Protein AF-K1SZI1-F1 (afdb_monomer_lite)

Foldseek 3Di:
DVVVVVVVVVVCPVPVPDDDPDPPDVDDQDAADDPVLLVVLVVQLVPHDDPSNVVSVVVNCSNCVVVVVVVVVD

Organism: NCBI:txid408170

Radius of gyration: 20.26 Å; chains: 1; bounding box: 49×32×45 Å

InterPro domains:
  IPR013325 RNA polymerase sigma factor, region 2 [SSF88946] (16-74)

Sequence (74 aa):
MNALKKLLAKIKKLFLLNDVHYINGPETLPPPLSKKEEEKLLSDIRIGNGNDVEKARQALITHNLRLVVYIAKK

Structure (mmCIF, N/CA/C/O backbone):
data_AF-K1SZI1-F1
#
_entry.id   AF-K1SZI1-F1
#
loop_
_atom_site.group_PDB
_atom_site.id
_atom_site.type_symbol
_atom_site.label_atom_id
_atom_site.label_alt_id
_atom_site.label_comp_id
_atom_site.label_asym_id
_atom_site.label_entity_id
_atom_site.label_seq_id
_atom_site.pdbx_PDB_ins_code
_atom_site.Cartn_x
_atom_site.Cartn_y
_atom_site.Cartn_z
_atom_site.occupancy
_atom_site.B_iso_or_equiv
_atom_site.auth_seq_id
_atom_site.auth_comp_id
_atom_site.auth_asym_id
_atom_site.auth_atom_id
_atom_site.pdbx_PDB_model_num
ATOM 1 N N . MET A 1 1 ? 39.121 -4.244 -32.382 1.00 62.09 1 MET A N 1
ATOM 2 C CA . MET A 1 1 ? 38.806 -4.586 -30.970 1.00 62.09 1 MET A CA 1
ATOM 3 C C . MET A 1 1 ? 37.883 -3.583 -30.256 1.00 62.09 1 MET A C 1
ATOM 5 O O . MET A 1 1 ? 36.958 -4.021 -29.584 1.00 62.09 1 MET A O 1
ATOM 9 N N . ASN A 1 2 ? 38.060 -2.261 -30.406 1.00 78.06 2 ASN A N 1
ATOM 10 C CA . ASN A 1 2 ? 37.261 -1.258 -29.667 1.00 78.06 2 ASN A CA 1
ATOM 11 C C . ASN A 1 2 ? 35.803 -1.095 -30.134 1.00 78.06 2 ASN A C 1
ATOM 13 O O . ASN A 1 2 ? 34.926 -0.855 -29.308 1.00 78.06 2 ASN A O 1
ATOM 17 N N . ALA A 1 3 ? 35.52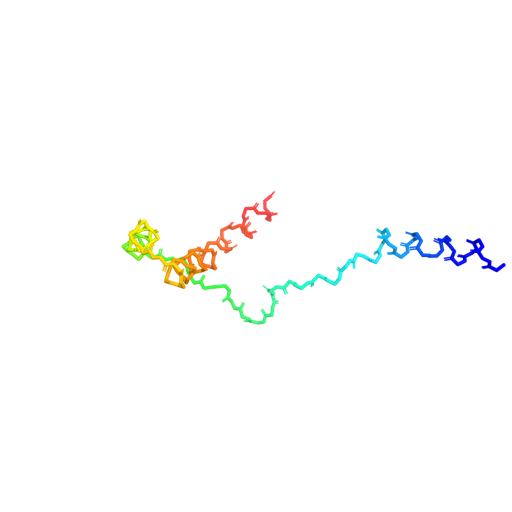5 -1.247 -31.432 1.00 87.56 3 ALA A N 1
ATOM 18 C CA . ALA A 1 3 ? 34.166 -1.126 -31.971 1.00 87.56 3 ALA A CA 1
ATOM 19 C C . ALA A 1 3 ? 33.245 -2.254 -31.477 1.00 87.56 3 ALA A C 1
ATOM 21 O O . ALA A 1 3 ? 32.140 -1.987 -31.013 1.00 87.56 3 ALA A O 1
ATOM 22 N N . LEU A 1 4 ? 33.744 -3.496 -31.474 1.00 90.00 4 LEU A N 1
ATOM 23 C CA . LEU A 1 4 ? 33.022 -4.656 -30.949 1.00 90.00 4 LEU A CA 1
ATOM 24 C C . LEU A 1 4 ? 32.718 -4.501 -29.452 1.00 90.00 4 LEU A C 1
ATOM 26 O O . LEU A 1 4 ? 31.587 -4.715 -29.031 1.00 90.00 4 LEU A O 1
ATOM 30 N N . LYS A 1 5 ? 33.692 -4.040 -28.654 1.00 86.62 5 LYS A N 1
ATOM 31 C CA . LYS A 1 5 ? 33.480 -3.751 -27.225 1.00 86.62 5 LYS A CA 1
ATOM 32 C C . LYS A 1 5 ? 32.417 -2.667 -27.000 1.00 86.62 5 LYS A C 1
ATOM 34 O O . LYS A 1 5 ? 31.574 -2.823 -26.123 1.00 86.62 5 LYS A O 1
ATOM 39 N N . LYS A 1 6 ? 32.412 -1.598 -27.808 1.00 88.19 6 LYS A N 1
ATOM 40 C CA . LYS A 1 6 ? 31.388 -0.536 -27.747 1.00 88.19 6 LYS A CA 1
ATOM 41 C C . LYS A 1 6 ? 29.997 -1.044 -28.132 1.00 88.19 6 LYS A C 1
ATOM 43 O O . LYS A 1 6 ? 29.020 -0.670 -27.487 1.00 88.19 6 LYS A O 1
ATOM 48 N N . LEU A 1 7 ? 29.909 -1.890 -29.157 1.00 90.94 7 LEU A N 1
ATOM 49 C CA . LEU A 1 7 ? 28.652 -2.501 -29.586 1.00 90.94 7 LEU A CA 1
ATOM 50 C C . LEU A 1 7 ? 28.091 -3.417 -28.493 1.00 90.94 7 LEU A C 1
ATOM 52 O O . LEU A 1 7 ? 26.938 -3.264 -28.101 1.00 90.94 7 LEU A O 1
ATOM 56 N N . LEU A 1 8 ? 28.934 -4.285 -27.928 1.00 89.44 8 LEU A N 1
ATOM 57 C CA . LEU A 1 8 ? 28.561 -5.156 -26.813 1.00 89.44 8 LEU A CA 1
ATOM 58 C C . LEU A 1 8 ? 28.106 -4.352 -25.590 1.00 89.44 8 LEU A C 1
ATOM 60 O O . LEU A 1 8 ? 27.097 -4.695 -24.988 1.00 89.44 8 LEU A O 1
ATOM 64 N N . ALA A 1 9 ? 28.782 -3.253 -25.247 1.00 85.62 9 ALA A N 1
ATOM 65 C CA . ALA A 1 9 ? 28.373 -2.392 -24.136 1.00 85.62 9 ALA A CA 1
ATOM 66 C C . ALA A 1 9 ? 26.997 -1.735 -24.361 1.00 85.62 9 ALA A C 1
ATOM 68 O O . ALA A 1 9 ? 26.200 -1.654 -23.428 1.00 85.62 9 ALA A O 1
ATOM 69 N N . LYS A 1 10 ? 26.687 -1.304 -25.593 1.00 86.81 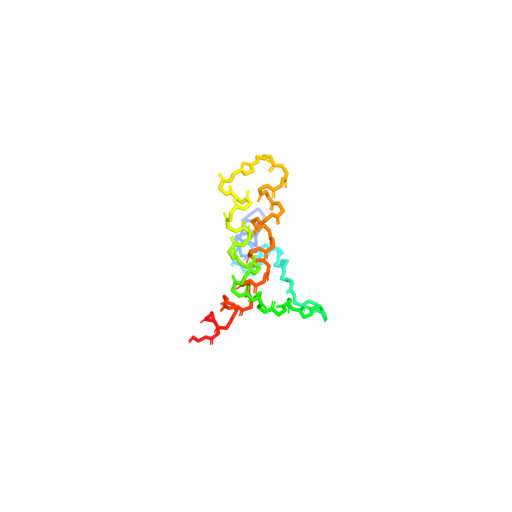10 LYS A N 1
ATOM 70 C CA . LYS A 1 10 ? 25.362 -0.762 -25.940 1.00 86.81 10 LYS A CA 1
ATOM 71 C C . LYS A 1 10 ? 24.268 -1.823 -25.851 1.00 86.81 10 LYS A C 1
ATOM 73 O O . LYS A 1 10 ? 23.213 -1.539 -25.299 1.00 86.81 10 LYS A O 1
ATOM 78 N N . ILE A 1 11 ? 24.538 -3.031 -26.346 1.00 87.06 11 ILE A N 1
ATOM 79 C CA . ILE A 1 11 ? 23.614 -4.169 -26.255 1.00 87.06 11 ILE A CA 1
ATOM 80 C C . ILE A 1 11 ? 23.371 -4.524 -24.785 1.00 87.06 11 ILE A C 1
ATOM 82 O O . ILE A 1 11 ? 22.222 -4.633 -24.375 1.00 87.06 11 ILE A O 1
ATOM 86 N N . LYS A 1 12 ? 24.423 -4.610 -23.958 1.00 83.56 12 LYS A N 1
ATOM 87 C CA . LYS A 1 12 ? 24.255 -4.834 -22.516 1.00 83.56 12 LYS A CA 1
ATOM 88 C C . LYS A 1 12 ? 23.405 -3.742 -21.873 1.00 83.56 12 LYS A C 1
ATOM 90 O O . LYS A 1 12 ? 22.450 -4.059 -21.195 1.00 83.56 12 LYS A O 1
ATOM 95 N N . LYS A 1 13 ? 23.666 -2.464 -22.143 1.00 79.50 13 LYS A N 1
ATOM 96 C CA . LYS A 1 13 ? 22.854 -1.377 -21.575 1.00 79.50 13 LYS A CA 1
ATOM 97 C C . LYS A 1 13 ? 21.381 -1.423 -22.012 1.00 79.50 13 LYS A C 1
ATOM 99 O O . LYS A 1 13 ? 20.519 -0.966 -21.272 1.00 79.50 13 LYS A O 1
ATOM 104 N N . LEU A 1 14 ? 21.105 -1.927 -23.215 1.00 81.50 14 LEU A N 1
ATOM 105 C CA . LEU A 1 14 ? 19.756 -1.988 -23.775 1.00 81.50 14 LEU A CA 1
ATOM 106 C C . LEU A 1 14 ? 18.964 -3.218 -23.300 1.00 81.50 14 LEU A C 1
ATOM 108 O O . LEU A 1 14 ? 17.755 -3.120 -23.134 1.00 81.50 14 LEU A O 1
ATOM 112 N N . PHE A 1 15 ? 19.634 -4.356 -23.084 1.00 76.31 15 PHE A N 1
ATOM 113 C CA . PHE A 1 15 ? 18.984 -5.646 -22.803 1.00 76.31 15 PHE A CA 1
ATOM 114 C C . PHE A 1 15 ? 19.302 -6.240 -21.424 1.00 76.31 15 PHE A C 1
ATOM 116 O O . PHE A 1 15 ? 18.526 -7.038 -20.911 1.00 76.31 15 PHE A O 1
ATOM 123 N N . LEU A 1 16 ? 20.423 -5.863 -20.810 1.00 71.12 16 LEU A N 1
ATOM 124 C CA . LEU A 1 16 ? 20.766 -6.181 -19.423 1.00 71.12 16 LEU A CA 1
ATOM 125 C C . LEU A 1 16 ? 20.428 -4.948 -18.584 1.00 71.12 16 LEU A C 1
ATOM 127 O O . LEU A 1 16 ? 21.290 -4.144 -18.226 1.00 71.12 16 LEU A O 1
ATOM 131 N N . LEU A 1 17 ? 19.123 -4.778 -18.379 1.00 61.00 17 LEU A N 1
ATOM 132 C CA . LEU A 1 17 ? 18.545 -3.805 -17.460 1.00 61.00 17 LEU A CA 1
ATOM 133 C C . LEU A 1 17 ? 19.190 -3.952 -16.075 1.00 61.00 17 LEU A C 1
ATOM 135 O O . LEU A 1 17 ? 19.533 -5.058 -15.663 1.00 61.00 17 LEU A O 1
ATOM 139 N N . ASN A 1 18 ? 19.356 -2.814 -15.395 1.00 62.69 18 ASN A N 1
ATOM 140 C CA . ASN A 1 18 ? 19.810 -2.715 -14.007 1.00 62.69 18 ASN A CA 1
ATOM 141 C C . ASN A 1 18 ? 19.155 -3.783 -13.120 1.00 62.69 18 ASN A C 1
ATOM 143 O O . ASN A 1 18 ? 17.998 -4.136 -13.355 1.00 62.69 18 ASN A O 1
ATOM 147 N N . ASP A 1 19 ? 19.872 -4.240 -12.092 1.00 66.25 19 ASP A N 1
ATOM 148 C CA . ASP A 1 19 ? 19.371 -5.225 -11.135 1.00 66.25 19 ASP A CA 1
ATOM 149 C C . ASP A 1 19 ? 17.958 -4.855 -10.654 1.00 66.25 19 ASP A C 1
ATOM 151 O O . ASP A 1 19 ? 17.722 -3.813 -10.034 1.00 66.25 19 ASP A O 1
ATOM 155 N N . VAL A 1 20 ? 16.984 -5.701 -10.997 1.00 65.25 20 VAL A N 1
ATOM 156 C CA . VAL A 1 20 ? 15.591 -5.520 -10.591 1.00 65.25 20 VAL A CA 1
ATOM 157 C C . VAL A 1 20 ? 15.445 -6.102 -9.191 1.00 65.25 20 VAL A C 1
ATOM 159 O O . VAL A 1 20 ? 15.219 -7.298 -9.012 1.00 65.25 20 VAL A O 1
ATOM 162 N N . HIS A 1 21 ? 15.572 -5.245 -8.181 1.00 66.44 21 HIS A N 1
ATOM 163 C CA . HIS A 1 21 ? 15.315 -5.596 -6.785 1.00 66.44 21 HIS A CA 1
ATOM 164 C C . HIS A 1 21 ? 13.804 -5.642 -6.514 1.00 66.44 21 HIS A C 1
ATOM 166 O O . HIS A 1 21 ? 13.235 -4.750 -5.888 1.00 66.44 21 HIS A O 1
ATOM 172 N N . TYR A 1 22 ? 13.129 -6.664 -7.042 1.00 67.31 22 TYR A N 1
ATOM 173 C CA . TYR A 1 22 ? 11.701 -6.864 -6.812 1.00 67.31 22 TYR A CA 1
ATOM 174 C C . TYR A 1 22 ? 11.464 -7.594 -5.482 1.00 67.31 22 TYR A C 1
ATOM 176 O O . TYR A 1 22 ? 11.904 -8.729 -5.294 1.00 67.31 22 TYR A O 1
ATOM 184 N N . ILE A 1 23 ? 10.743 -6.943 -4.564 1.00 63.12 23 ILE A N 1
ATOM 185 C CA . ILE A 1 23 ? 10.261 -7.517 -3.296 1.00 63.12 23 ILE A CA 1
ATOM 186 C C . ILE A 1 23 ? 9.119 -8.491 -3.608 1.00 63.12 23 ILE A C 1
ATOM 188 O O . ILE A 1 23 ? 7.941 -8.169 -3.504 1.00 63.12 23 ILE A O 1
ATOM 192 N N . ASN A 1 24 ? 9.468 -9.683 -4.075 1.00 57.25 24 ASN A N 1
ATOM 193 C CA . ASN A 1 24 ? 8.530 -10.796 -4.220 1.00 57.25 24 ASN A CA 1
ATOM 194 C C . ASN A 1 24 ? 9.217 -12.106 -3.830 1.00 57.25 24 ASN A C 1
ATOM 196 O O . ASN A 1 24 ? 9.089 -13.130 -4.499 1.00 57.25 24 ASN A O 1
ATOM 200 N N . GLY A 1 25 ? 9.995 -12.039 -2.744 1.00 62.16 25 GLY A N 1
ATOM 201 C CA . GLY A 1 25 ? 10.338 -13.220 -1.961 1.00 62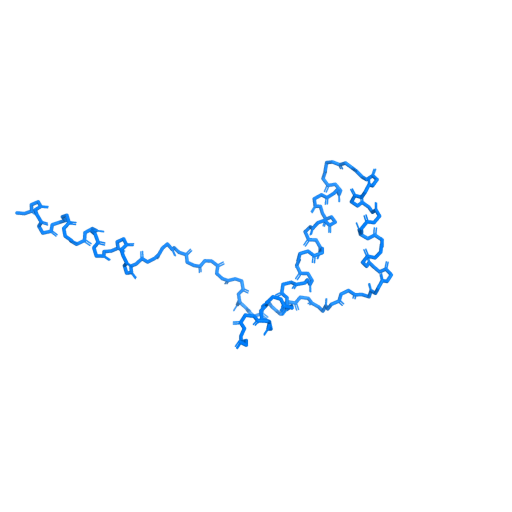.16 25 GLY A CA 1
ATOM 202 C C . GLY A 1 25 ? 9.079 -13.823 -1.313 1.00 62.16 25 GLY A C 1
ATOM 203 O O . GLY A 1 25 ? 7.976 -13.323 -1.523 1.00 62.16 25 GLY A O 1
ATOM 204 N N . PRO A 1 26 ? 9.205 -14.872 -0.487 1.00 54.72 26 PRO A N 1
ATOM 205 C CA . PRO A 1 26 ? 8.064 -15.504 0.189 1.00 54.72 26 PRO A CA 1
ATOM 206 C C . PRO A 1 26 ? 7.306 -14.573 1.158 1.00 54.72 26 PRO A C 1
ATOM 208 O O . PRO A 1 26 ? 6.290 -14.973 1.724 1.00 54.72 26 PRO A O 1
ATOM 211 N N . GLU A 1 27 ? 7.781 -13.342 1.365 1.00 61.47 27 GLU A N 1
ATOM 212 C CA . GLU A 1 27 ? 7.106 -12.330 2.167 1.00 61.47 27 GLU A CA 1
ATOM 213 C C . GLU A 1 27 ? 5.863 -11.806 1.446 1.00 61.47 27 GLU A C 1
ATOM 215 O O . GLU A 1 27 ? 5.915 -11.044 0.480 1.00 61.47 27 GLU A O 1
ATOM 220 N N . THR A 1 28 ? 4.704 -12.222 1.941 1.00 72.19 28 THR A N 1
ATOM 221 C CA . THR A 1 28 ? 3.423 -11.683 1.504 1.00 72.19 28 THR A CA 1
ATOM 222 C C . THR A 1 28 ? 3.334 -10.208 1.881 1.00 72.19 28 THR A C 1
ATOM 224 O O . THR A 1 28 ? 3.484 -9.873 3.057 1.00 72.19 28 THR A O 1
ATOM 227 N N . LEU A 1 29 ? 3.015 -9.339 0.912 1.00 82.00 29 LEU A N 1
ATOM 228 C CA . LEU A 1 29 ? 2.662 -7.941 1.188 1.00 82.00 29 LEU A CA 1
ATOM 229 C C . LEU A 1 29 ? 1.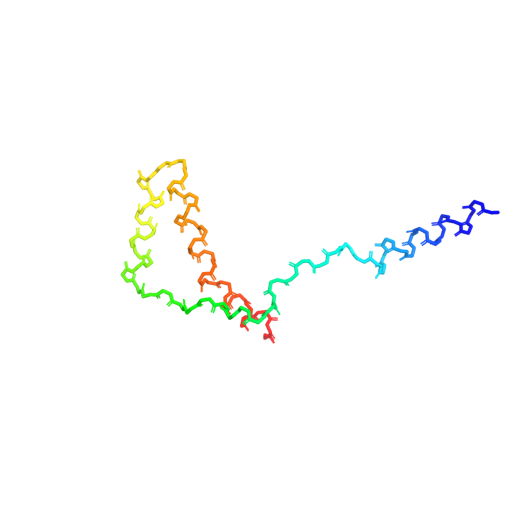641 -7.887 2.331 1.00 82.00 29 LEU A C 1
ATOM 231 O O . LEU A 1 29 ? 0.721 -8.715 2.330 1.00 82.00 29 LEU A O 1
ATOM 235 N N . PRO A 1 30 ? 1.751 -6.941 3.275 1.00 88.56 30 PRO A N 1
ATOM 236 C CA . PRO A 1 30 ? 0.848 -6.903 4.414 1.00 88.56 30 PRO A CA 1
ATOM 237 C C . PRO A 1 30 ? -0.614 -6.702 3.969 1.00 88.56 30 PRO A C 1
ATOM 239 O O . PRO A 1 30 ? -0.879 -6.261 2.841 1.00 88.56 30 PRO A O 1
ATOM 242 N N . PRO A 1 31 ? -1.593 -7.087 4.807 1.00 90.88 31 PRO A N 1
ATOM 243 C CA . PRO A 1 31 ? -3.003 -6.836 4.523 1.00 90.88 31 PRO A CA 1
ATOM 244 C C . PRO A 1 31 ? -3.288 -5.326 4.446 1.00 90.88 31 PRO A C 1
ATOM 246 O O . PRO A 1 31 ? -2.522 -4.535 4.998 1.00 90.88 31 PRO A O 1
ATOM 249 N N . PRO A 1 32 ? -4.381 -4.906 3.787 1.00 93.12 32 PRO A N 1
ATOM 250 C CA . PRO A 1 32 ? -4.797 -3.508 3.818 1.00 93.12 32 PRO A CA 1
ATOM 251 C C . PRO A 1 3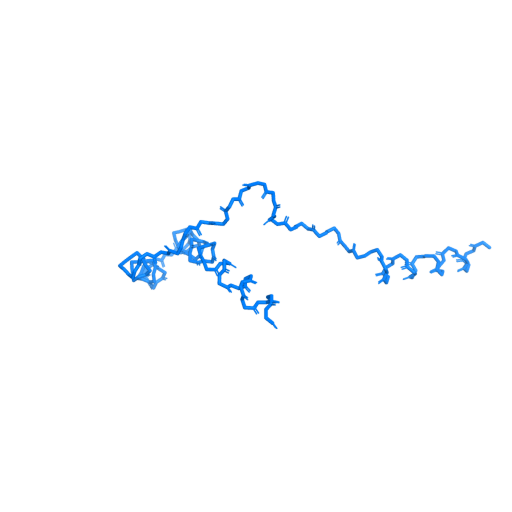2 ? -5.061 -3.060 5.259 1.00 93.12 32 PRO A C 1
ATOM 25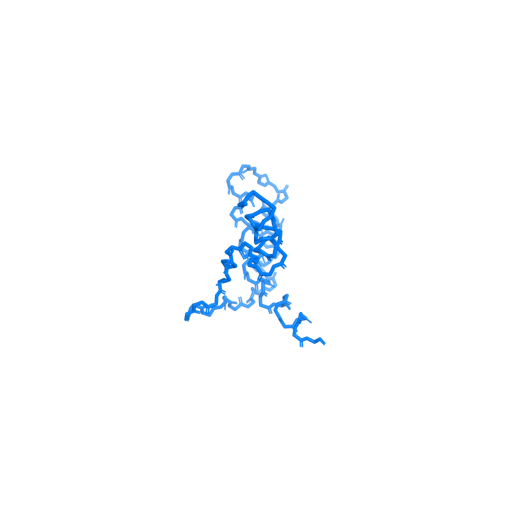3 O O . PRO A 1 32 ? -5.494 -3.853 6.097 1.00 93.12 32 PRO A O 1
ATOM 256 N N . LEU A 1 33 ? -4.796 -1.787 5.528 1.00 95.75 33 LEU A N 1
ATOM 257 C CA . LEU A 1 33 ? -5.116 -1.163 6.805 1.00 95.75 33 LEU A CA 1
ATOM 258 C C . LEU A 1 33 ? -6.632 -1.003 6.951 1.00 95.75 33 LEU A C 1
ATOM 260 O O . LEU A 1 33 ? -7.364 -0.862 5.969 1.00 95.75 33 LEU A O 1
ATOM 264 N N . SER A 1 34 ? -7.114 -0.998 8.190 1.00 97.31 34 SER A N 1
ATOM 265 C CA . SER A 1 34 ? -8.465 -0.533 8.479 1.00 97.31 34 SER A CA 1
ATOM 266 C C . SER A 1 34 ? -8.556 0.983 8.297 1.00 97.31 34 SER A C 1
ATOM 268 O O . SER A 1 34 ? -7.583 1.718 8.475 1.00 97.31 34 SER A O 1
ATOM 270 N N . LYS A 1 35 ? -9.769 1.478 8.040 1.00 97.00 35 LYS A N 1
ATOM 271 C CA . LYS A 1 35 ? -10.034 2.916 7.888 1.00 97.00 35 LYS A CA 1
ATOM 272 C C . LYS A 1 35 ? -9.501 3.754 9.062 1.00 97.00 35 LYS A C 1
ATOM 274 O O . LYS A 1 35 ? -8.929 4.817 8.853 1.00 97.00 35 LYS A O 1
ATOM 279 N N . LYS A 1 36 ? -9.651 3.260 10.298 1.00 98.06 36 LYS A N 1
ATOM 280 C CA . LYS A 1 36 ? -9.192 3.956 11.511 1.00 98.06 36 LYS A CA 1
ATOM 281 C C . LYS A 1 36 ? -7.663 4.045 11.585 1.00 98.06 36 LYS A C 1
ATOM 283 O O . LYS A 1 36 ? -7.130 5.047 12.055 1.00 98.06 36 LYS A O 1
ATOM 288 N N . GLU A 1 37 ? -6.960 3.006 11.141 1.00 97.94 37 GLU A N 1
ATOM 289 C CA . GLU A 1 37 ? -5.495 3.006 11.088 1.00 97.94 37 GLU A CA 1
ATOM 290 C C . GLU A 1 37 ? -4.986 3.983 10.027 1.00 97.94 37 GLU A C 1
ATOM 292 O O . GLU A 1 37 ? -4.077 4.761 10.309 1.00 97.94 37 GLU A O 1
ATOM 297 N N . GLU A 1 38 ? -5.608 4.012 8.845 1.00 97.31 38 GLU A N 1
ATOM 298 C CA . GLU A 1 38 ? -5.262 4.981 7.800 1.00 97.31 38 GLU A CA 1
ATOM 299 C C . GLU A 1 38 ? -5.496 6.423 8.255 1.00 97.31 38 GLU A C 1
ATOM 301 O O . GLU A 1 38 ? -4.615 7.268 8.097 1.00 97.31 38 GLU A O 1
ATOM 306 N N . GLU A 1 39 ? -6.644 6.710 8.877 1.00 98.06 39 GLU A N 1
ATOM 307 C CA . GLU A 1 39 ? -6.948 8.033 9.434 1.00 98.06 39 GLU A CA 1
ATOM 308 C C . GLU A 1 39 ? -5.896 8.476 10.455 1.00 98.06 39 GLU A C 1
ATOM 310 O O . GLU A 1 39 ? -5.437 9.622 10.415 1.00 98.06 39 GLU A O 1
ATOM 315 N N . LYS A 1 40 ? -5.468 7.561 11.335 1.00 97.69 40 LYS A N 1
ATOM 316 C CA . LYS A 1 40 ? -4.407 7.839 12.303 1.00 97.69 40 LYS A CA 1
ATOM 317 C C . LYS A 1 40 ? -3.089 8.172 11.602 1.00 97.69 40 LYS A C 1
ATOM 319 O O . LYS A 1 40 ? -2.499 9.200 11.910 1.00 97.69 40 LYS A O 1
ATOM 324 N N . LEU A 1 41 ? -2.641 7.350 10.652 1.00 97.75 41 LEU A N 1
ATOM 325 C CA . LEU A 1 41 ? -1.373 7.576 9.946 1.00 97.75 41 LEU A CA 1
ATOM 326 C C . LEU A 1 41 ? -1.388 8.882 9.141 1.00 97.75 41 LEU A C 1
ATOM 328 O O . LEU A 1 41 ? -0.400 9.612 9.123 1.00 97.75 41 LEU A O 1
ATOM 332 N N . LEU A 1 42 ? -2.517 9.216 8.513 1.00 97.50 42 LEU A N 1
ATOM 333 C CA . LEU A 1 42 ? -2.694 10.494 7.824 1.00 97.50 42 LEU A CA 1
ATOM 334 C C . LEU A 1 42 ? -2.643 11.677 8.796 1.00 97.50 42 LEU A C 1
ATOM 336 O O . LEU A 1 42 ? -2.069 12.714 8.465 1.00 97.50 42 LEU A O 1
ATOM 340 N N . SER A 1 43 ? -3.224 11.532 9.989 1.00 97.31 43 SER A N 1
ATOM 341 C CA . SER A 1 43 ? -3.100 12.530 11.053 1.00 97.31 43 SER A CA 1
ATOM 342 C C . SER A 1 43 ? -1.646 12.683 11.498 1.00 97.31 43 SER A C 1
ATOM 344 O O . SER A 1 43 ? -1.151 13.806 11.539 1.00 97.31 43 SER A O 1
ATOM 346 N N . ASP A 1 44 ? -0.950 11.573 11.759 1.00 96.62 44 ASP A N 1
ATOM 347 C CA . ASP A 1 44 ? 0.456 11.555 12.179 1.00 96.62 44 ASP A CA 1
ATOM 348 C C . ASP A 1 44 ? 1.360 12.248 11.141 1.00 96.62 44 ASP A C 1
ATOM 350 O O . ASP A 1 44 ? 2.246 13.015 11.509 1.00 96.62 44 ASP A O 1
ATOM 354 N N . ILE A 1 45 ? 1.094 12.069 9.841 1.00 97.44 45 ILE A N 1
ATOM 355 C CA . ILE A 1 45 ? 1.804 12.780 8.761 1.00 97.44 45 ILE A CA 1
ATOM 356 C C . ILE A 1 45 ? 1.543 14.289 8.797 1.00 97.44 45 ILE A C 1
ATOM 358 O O . ILE A 1 45 ? 2.452 15.070 8.528 1.00 97.44 45 ILE A O 1
ATOM 362 N N . ARG A 1 46 ? 0.307 14.713 9.084 1.00 96.56 46 ARG A N 1
ATOM 363 C CA . ARG A 1 46 ? -0.069 16.137 9.083 1.00 96.56 46 ARG A CA 1
ATOM 364 C C . ARG A 1 46 ? 0.534 16.908 10.252 1.00 96.56 46 ARG A C 1
ATOM 366 O O . ARG A 1 46 ? 0.847 18.081 10.081 1.00 96.56 46 ARG A O 1
ATOM 373 N N . ILE A 1 47 ? 0.626 16.280 11.424 1.00 96.31 47 ILE A N 1
ATOM 374 C CA . ILE A 1 47 ? 1.043 16.949 12.668 1.00 96.31 47 ILE A CA 1
ATOM 375 C C . ILE A 1 47 ? 2.492 16.645 13.066 1.00 96.31 47 ILE A C 1
ATOM 377 O O . ILE A 1 47 ? 3.068 17.377 13.867 1.00 96.31 47 ILE A O 1
ATOM 381 N N . GLY A 1 48 ? 3.062 15.550 12.559 1.00 92.00 48 GLY A N 1
ATOM 382 C CA . GLY A 1 48 ? 4.392 15.077 12.925 1.00 92.00 48 GLY A CA 1
ATOM 383 C C . GLY A 1 48 ? 5.527 15.805 12.205 1.00 92.00 48 GLY A C 1
ATOM 384 O O . GLY A 1 48 ? 5.322 16.634 11.319 1.00 92.00 48 GLY A O 1
ATOM 385 N N . ASN A 1 49 ? 6.762 15.456 12.567 1.00 89.94 49 ASN A N 1
ATOM 386 C CA . ASN A 1 49 ? 7.966 15.894 11.867 1.00 89.94 49 ASN A CA 1
ATOM 387 C C . ASN A 1 49 ? 9.034 14.787 11.837 1.00 89.94 49 ASN A C 1
ATOM 389 O O . ASN A 1 49 ? 8.956 13.794 12.562 1.00 89.94 49 ASN A O 1
ATOM 393 N N . GLY A 1 50 ? 10.021 14.947 10.953 1.00 93.44 50 GLY A N 1
ATOM 394 C CA . GLY A 1 50 ? 11.181 14.060 10.868 1.00 93.44 50 GLY A CA 1
ATOM 395 C C . GLY A 1 50 ? 10.818 12.580 10.705 1.00 93.44 50 GLY A C 1
ATOM 396 O O . GLY A 1 50 ? 10.033 12.201 9.835 1.00 93.44 50 GLY A O 1
ATOM 397 N N . ASN A 1 51 ? 11.410 11.738 11.553 1.00 94.69 51 ASN A N 1
ATOM 398 C CA . ASN A 1 51 ? 11.340 10.280 11.438 1.00 94.69 51 ASN A CA 1
ATOM 399 C C . ASN A 1 51 ? 9.927 9.706 11.609 1.00 94.69 51 ASN A C 1
ATOM 401 O O . ASN A 1 51 ? 9.638 8.648 11.051 1.00 94.69 51 ASN A O 1
ATOM 405 N N . ASP A 1 52 ? 9.051 10.365 12.366 1.00 91.12 52 ASP A N 1
ATOM 406 C CA . ASP A 1 52 ? 7.703 9.845 12.616 1.00 91.12 52 ASP A CA 1
ATOM 407 C C . ASP A 1 52 ? 6.809 9.989 11.379 1.00 91.12 52 ASP A C 1
ATOM 409 O O . ASP A 1 52 ? 6.052 9.073 11.050 1.00 91.12 52 ASP A O 1
ATOM 413 N N . VAL A 1 53 ? 6.983 11.078 10.621 1.00 97.31 53 VAL A N 1
ATOM 414 C CA . VAL A 1 53 ? 6.316 11.275 9.324 1.00 97.31 53 VAL A CA 1
ATOM 415 C C . VAL A 1 53 ? 6.771 10.219 8.325 1.00 97.31 53 VAL A C 1
ATOM 417 O O . VAL A 1 53 ? 5.942 9.628 7.635 1.00 97.31 53 VAL A O 1
ATOM 420 N N . GLU A 1 54 ? 8.073 9.937 8.268 1.00 97.00 54 GLU A N 1
ATOM 421 C CA . GLU A 1 54 ? 8.609 8.946 7.333 1.00 97.00 54 GLU A CA 1
ATOM 422 C C . GLU A 1 54 ? 8.171 7.521 7.678 1.00 97.00 54 GLU A C 1
ATOM 424 O O . GLU A 1 54 ? 7.806 6.761 6.782 1.00 97.00 54 GLU A O 1
ATOM 429 N N . LYS A 1 55 ? 8.079 7.168 8.966 1.00 95.94 55 LYS A N 1
ATOM 430 C CA . LYS A 1 55 ? 7.495 5.884 9.386 1.00 95.94 55 LYS A CA 1
ATOM 431 C C . LYS A 1 55 ? 6.025 5.766 8.985 1.00 95.94 55 LYS A C 1
ATOM 433 O O . LYS A 1 55 ? 5.627 4.736 8.440 1.00 95.94 55 LYS A O 1
ATOM 438 N N . ALA A 1 56 ? 5.224 6.808 9.220 1.00 96.94 56 ALA A N 1
ATOM 439 C CA . ALA A 1 56 ? 3.808 6.804 8.859 1.00 96.94 56 ALA A CA 1
ATOM 440 C C . ALA A 1 56 ? 3.603 6.724 7.335 1.00 96.94 56 ALA A C 1
ATOM 442 O O . ALA A 1 56 ? 2.766 5.956 6.853 1.00 96.94 56 ALA A O 1
ATOM 443 N N . ARG A 1 57 ? 4.428 7.446 6.566 1.00 96.50 57 ARG A N 1
ATOM 444 C CA . ARG A 1 57 ? 4.467 7.373 5.101 1.00 96.50 57 ARG A CA 1
ATOM 445 C C . ARG A 1 57 ? 4.832 5.968 4.626 1.00 96.50 57 ARG A C 1
ATOM 447 O O . ARG A 1 57 ? 4.143 5.419 3.767 1.00 96.50 57 ARG A O 1
ATOM 454 N N . GLN A 1 58 ? 5.880 5.374 5.194 1.00 95.31 58 GLN A N 1
ATOM 455 C CA . GLN A 1 58 ? 6.346 4.043 4.814 1.00 95.31 58 GLN A CA 1
ATOM 456 C C . GLN A 1 58 ? 5.289 2.968 5.090 1.00 95.31 58 GLN A C 1
ATOM 458 O O . GLN A 1 58 ? 5.084 2.084 4.255 1.00 95.31 58 GLN A O 1
ATOM 463 N N . ALA A 1 59 ? 4.584 3.058 6.221 1.00 94.81 59 ALA A N 1
ATOM 464 C CA . ALA A 1 59 ? 3.468 2.171 6.534 1.00 94.81 59 ALA A CA 1
ATOM 465 C C . ALA A 1 59 ? 2.352 2.282 5.479 1.00 94.81 59 ALA A C 1
ATOM 467 O O . ALA A 1 59 ? 1.974 1.275 4.878 1.00 94.81 59 ALA A O 1
ATOM 468 N N . LEU A 1 60 ? 1.888 3.498 5.166 1.00 96.50 60 LEU A N 1
ATOM 469 C CA . LEU A 1 60 ? 0.853 3.705 4.146 1.00 96.50 60 LEU A CA 1
ATOM 470 C C . LEU A 1 60 ? 1.262 3.160 2.773 1.00 96.50 60 LEU A C 1
ATOM 472 O O . LEU A 1 60 ? 0.450 2.504 2.121 1.00 96.50 60 LEU A O 1
ATOM 476 N N . ILE A 1 61 ? 2.513 3.382 2.352 1.00 93.69 61 ILE A N 1
ATOM 477 C CA . ILE A 1 61 ? 3.041 2.851 1.089 1.00 93.69 61 ILE A CA 1
ATOM 478 C C . ILE A 1 61 ? 2.990 1.323 1.107 1.00 93.69 61 ILE A C 1
ATOM 480 O O . ILE A 1 61 ? 2.371 0.723 0.233 1.00 93.69 61 ILE A O 1
ATOM 484 N N . THR A 1 62 ? 3.593 0.690 2.115 1.00 91.44 62 THR A N 1
ATOM 485 C CA . THR A 1 62 ? 3.793 -0.768 2.166 1.00 91.44 62 THR A CA 1
ATOM 486 C C . THR A 1 62 ? 2.465 -1.530 2.145 1.00 91.44 62 THR A C 1
ATOM 488 O O . THR A 1 62 ? 2.319 -2.501 1.402 1.00 91.44 62 THR A O 1
ATOM 491 N N . HIS A 1 63 ? 1.468 -1.060 2.899 1.00 92.56 63 HIS A N 1
ATOM 492 C CA . HIS A 1 63 ? 0.135 -1.669 2.938 1.00 92.56 63 HIS A CA 1
ATOM 493 C C . HIS A 1 63 ? -0.676 -1.437 1.651 1.00 92.56 63 HIS A C 1
ATOM 495 O O . HIS A 1 63 ? -1.507 -2.273 1.292 1.00 92.56 63 HIS A O 1
ATOM 501 N N . ASN A 1 64 ? -0.394 -0.362 0.906 1.00 92.50 64 ASN A N 1
ATOM 502 C CA . ASN A 1 64 ? -1.048 -0.068 -0.372 1.00 92.50 64 ASN A CA 1
ATOM 503 C C . ASN A 1 64 ? -0.286 -0.587 -1.606 1.00 92.50 64 ASN A C 1
ATOM 505 O O . ASN A 1 64 ? -0.850 -0.608 -2.701 1.00 92.50 64 ASN A O 1
ATOM 509 N N . LEU A 1 65 ? 0.942 -1.105 -1.470 1.00 89.25 65 LEU A N 1
ATOM 510 C CA . LEU A 1 65 ? 1.658 -1.742 -2.588 1.00 89.25 65 LEU A CA 1
ATOM 511 C C . LEU A 1 65 ? 0.863 -2.908 -3.193 1.00 89.25 65 LEU A C 1
ATOM 513 O O . LEU A 1 65 ? 0.896 -3.115 -4.406 1.00 89.25 65 LEU A O 1
ATOM 517 N N . ARG A 1 66 ? 0.091 -3.643 -2.380 1.00 85.44 66 ARG A N 1
ATOM 518 C CA . ARG A 1 66 ? -0.774 -4.733 -2.861 1.00 85.44 66 ARG A CA 1
ATOM 519 C C . ARG A 1 66 ? -1.808 -4.231 -3.874 1.00 85.44 66 ARG A C 1
ATOM 521 O O . ARG A 1 66 ? -2.056 -4.906 -4.873 1.00 85.44 66 ARG A O 1
ATOM 528 N N . LEU A 1 67 ? -2.376 -3.048 -3.634 1.00 87.19 67 LEU A N 1
ATOM 529 C CA . LEU A 1 67 ? -3.311 -2.400 -4.550 1.00 87.19 67 LEU A CA 1
ATOM 530 C C . LEU A 1 67 ? -2.619 -2.041 -5.869 1.00 87.19 67 LEU A C 1
ATOM 532 O O . LEU A 1 67 ? -3.150 -2.346 -6.933 1.00 87.19 67 LEU A O 1
ATOM 536 N N . VAL A 1 68 ? -1.412 -1.469 -5.807 1.00 88.19 68 VAL A N 1
ATOM 537 C CA . VAL A 1 68 ? -0.616 -1.139 -7.002 1.00 88.19 68 VAL A CA 1
ATOM 538 C C . VAL A 1 68 ? -0.350 -2.385 -7.844 1.00 88.19 68 VAL A C 1
ATOM 540 O O . VAL A 1 68 ? -0.575 -2.361 -9.049 1.00 88.19 68 VAL A O 1
ATOM 543 N N . VAL A 1 69 ? 0.066 -3.491 -7.219 1.00 83.75 69 VAL A N 1
ATOM 544 C CA . VAL A 1 69 ? 0.299 -4.767 -7.916 1.00 83.75 69 VAL A CA 1
ATOM 545 C C . VAL A 1 69 ? -0.979 -5.289 -8.572 1.00 83.75 69 VAL A C 1
ATOM 547 O O . VAL A 1 69 ? -0.929 -5.764 -9.704 1.00 83.75 69 VAL A O 1
ATOM 550 N N . TYR A 1 70 ? -2.122 -5.211 -7.883 1.00 84.88 70 TYR A N 1
ATOM 551 C CA . TYR A 1 70 ? -3.403 -5.634 -8.452 1.00 84.88 70 TYR A CA 1
ATOM 552 C C . TYR A 1 70 ? -3.786 -4.799 -9.679 1.00 84.88 70 TYR A C 1
ATOM 554 O O . TYR A 1 70 ? -4.184 -5.362 -10.696 1.00 84.88 70 TYR A O 1
ATOM 562 N N . ILE A 1 71 ? -3.625 -3.474 -9.599 1.00 86.88 71 ILE A N 1
ATOM 563 C CA . ILE A 1 71 ? -3.918 -2.559 -10.707 1.00 86.88 71 ILE A CA 1
ATOM 564 C C . ILE A 1 71 ? -2.957 -2.795 -11.874 1.00 86.88 71 ILE A C 1
ATOM 566 O O . ILE A 1 71 ? -3.411 -2.885 -13.002 1.00 86.88 71 ILE A O 1
ATOM 570 N N . ALA A 1 72 ? -1.656 -2.945 -11.618 1.00 87.19 72 ALA A N 1
ATOM 571 C CA . ALA A 1 72 ? -0.645 -3.124 -12.663 1.00 87.19 72 ALA A CA 1
ATOM 572 C C . ALA A 1 72 ? -0.735 -4.472 -13.400 1.00 87.19 72 ALA A C 1
ATOM 574 O O . ALA A 1 72 ? -0.161 -4.621 -14.475 1.00 87.19 72 ALA A O 1
ATOM 575 N N . LYS A 1 73 ? -1.403 -5.472 -12.810 1.00 76.81 73 LYS A N 1
ATOM 576 C CA . LYS A 1 73 ? -1.689 -6.758 -13.465 1.00 76.81 73 LYS A CA 1
ATOM 577 C C . LYS A 1 73 ? -2.896 -6.703 -14.406 1.00 76.81 73 LYS A C 1
ATOM 579 O O . LYS A 1 73 ? -3.058 -7.640 -15.186 1.00 76.81 73 LYS A O 1
ATOM 584 N N . LYS A 1 74 ? -3.756 -5.688 -14.280 1.00 60.03 74 LYS A N 1
ATOM 585 C CA . LYS A 1 74 ? -4.832 -5.407 -15.237 1.00 60.03 74 LYS A CA 1
ATOM 586 C C . LYS A 1 74 ? -4.276 -4.659 -16.441 1.00 60.03 74 LYS A C 1
ATOM 588 O O . LYS A 1 74 ? -4.781 -4.949 -17.544 1.00 60.03 74 LYS A O 1
#

pLDDT: mean 85.52, std 12.46, range [54.72, 98.06]

Secondary structure (DSSP, 8-state):
-HHHHHHHHHHHHHHS-S------SS-PPPPPPPHHHHHHHHHHHHH--HHHHHHHHHHHHHHHHHHHHHHHT-